Protein AF-A0A258JUM0-F1 (afdb_monomer_lite)

Structure (mmCIF, N/CA/C/O backbone):
data_AF-A0A258JUM0-F1
#
_entry.id   AF-A0A258JUM0-F1
#
loop_
_atom_site.group_PDB
_atom_site.id
_atom_site.type_symbol
_atom_site.label_atom_id
_atom_site.label_alt_id
_atom_site.label_comp_id
_atom_site.label_asym_id
_atom_site.label_entity_id
_atom_site.label_seq_id
_atom_site.pdbx_PDB_ins_code
_atom_site.Cartn_x
_atom_site.Cartn_y
_atom_site.Cartn_z
_atom_site.occupancy
_atom_site.B_iso_or_equiv
_atom_site.auth_seq_id
_atom_site.auth_comp_id
_atom_site.auth_asym_id
_atom_site.auth_atom_id
_atom_site.pdbx_PDB_model_num
ATOM 1 N N . CYS A 1 1 ? -5.468 4.663 -11.198 1.00 93.75 1 CYS A N 1
ATOM 2 C CA . CYS A 1 1 ? -5.297 3.207 -11.417 1.00 93.75 1 CYS A CA 1
ATOM 3 C C . CYS A 1 1 ? -6.165 2.353 -10.497 1.00 93.75 1 CYS A C 1
ATOM 5 O O . CYS A 1 1 ? -6.541 1.267 -10.915 1.00 93.75 1 CYS A O 1
ATOM 7 N N . HIS A 1 2 ? -6.483 2.828 -9.288 1.00 96.31 2 HIS A N 1
ATOM 8 C CA . HIS A 1 2 ? -7.340 2.128 -8.330 1.00 96.31 2 HIS A CA 1
ATOM 9 C C . HIS A 1 2 ? -8.568 2.999 -8.056 1.00 96.31 2 HIS A C 1
ATOM 11 O O . HIS A 1 2 ? -8.422 4.088 -7.505 1.00 96.31 2 HIS A O 1
ATOM 17 N N . GLN A 1 3 ? -9.746 2.574 -8.517 1.00 96.69 3 GLN A N 1
ATOM 18 C CA . GLN A 1 3 ? -11.009 3.181 -8.086 1.00 96.69 3 GLN A CA 1
ATOM 19 C C . GLN A 1 3 ? -11.454 2.551 -6.763 1.00 96.69 3 GLN A C 1
ATOM 21 O O . GLN A 1 3 ? -10.893 1.541 -6.337 1.00 96.69 3 GLN A O 1
ATOM 26 N N . VAL A 1 4 ? -12.437 3.157 -6.096 1.00 95.81 4 VAL A N 1
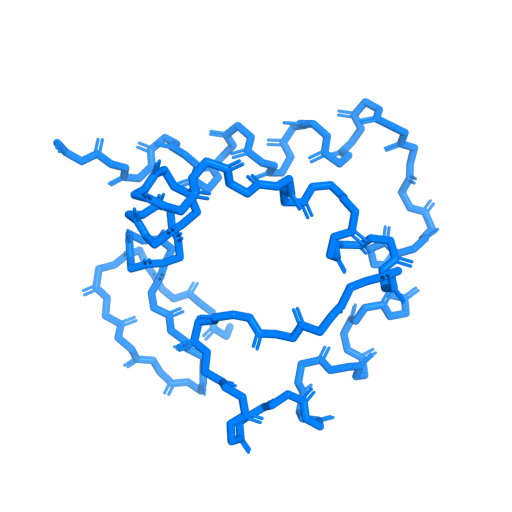ATOM 27 C CA . VAL A 1 4 ? -12.857 2.716 -4.759 1.00 95.81 4 VAL A CA 1
ATOM 28 C C . VAL A 1 4 ? -13.462 1.314 -4.794 1.00 95.81 4 VAL A C 1
ATOM 30 O O . VAL A 1 4 ? -13.041 0.442 -4.040 1.00 95.81 4 VAL A O 1
ATOM 33 N N . ASP A 1 5 ? -14.414 1.087 -5.693 1.00 95.88 5 ASP A N 1
ATOM 34 C CA . ASP A 1 5 ? -15.272 -0.100 -5.734 1.00 95.88 5 ASP A CA 1
ATOM 35 C C . ASP A 1 5 ? -15.199 -0.872 -7.060 1.00 95.88 5 ASP A C 1
ATOM 37 O O . ASP A 1 5 ? -15.788 -1.944 -7.1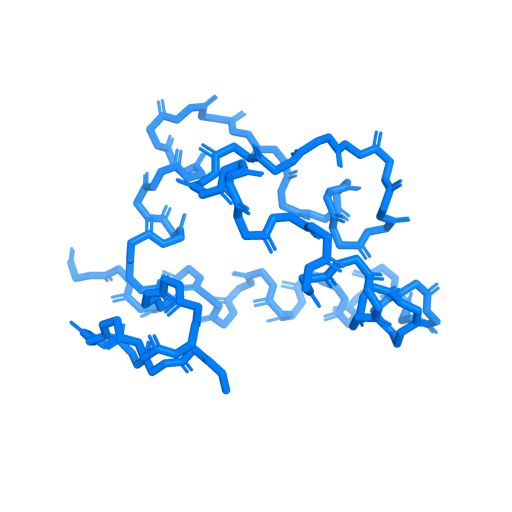85 1.00 95.88 5 ASP A O 1
ATOM 41 N N . SER A 1 6 ? -14.441 -0.373 -8.039 1.00 95.75 6 SER A N 1
ATOM 42 C CA . SER A 1 6 ? -14.320 -0.987 -9.359 1.00 95.75 6 SER A CA 1
ATOM 43 C C . SER A 1 6 ? -12.863 -1.268 -9.742 1.00 95.75 6 SER A C 1
ATOM 45 O O . SER A 1 6 ? -11.940 -0.499 -9.444 1.00 95.75 6 SER A O 1
ATOM 47 N N . LYS A 1 7 ? -12.645 -2.402 -10.417 1.00 94.62 7 LYS A N 1
ATOM 48 C CA . LYS A 1 7 ? -11.367 -2.705 -11.067 1.00 94.62 7 LYS A CA 1
ATOM 49 C C . LYS A 1 7 ? -11.241 -1.842 -12.322 1.00 94.62 7 LYS A C 1
ATOM 51 O O . LYS A 1 7 ? -12.165 -1.781 -13.129 1.00 94.62 7 LYS A O 1
ATOM 56 N N . THR A 1 8 ? -10.083 -1.210 -12.499 1.00 92.88 8 THR A N 1
ATOM 57 C CA . THR A 1 8 ? -9.728 -0.531 -13.757 1.00 92.88 8 THR A CA 1
ATOM 58 C C . THR A 1 8 ? -8.445 -1.146 -14.312 1.00 92.88 8 THR A C 1
ATOM 60 O O . THR A 1 8 ? -8.449 -2.316 -14.678 1.00 92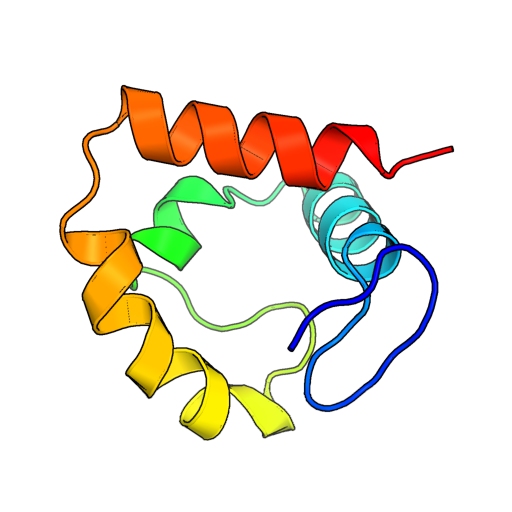.88 8 THR A O 1
ATOM 63 N N . ILE A 1 9 ? -7.336 -0.402 -14.327 1.00 93.19 9 ILE A N 1
ATOM 64 C CA . ILE A 1 9 ? -6.006 -0.956 -14.617 1.00 93.19 9 ILE A CA 1
ATOM 65 C C . ILE A 1 9 ? -5.551 -1.830 -13.442 1.00 93.19 9 ILE A C 1
ATOM 67 O O . ILE A 1 9 ? -5.054 -2.933 -13.639 1.00 93.19 9 ILE A O 1
ATOM 71 N N . GLY A 1 10 ? -5.744 -1.341 -12.215 1.00 95.62 10 GLY A N 1
ATOM 72 C CA . GLY A 1 10 ? -5.472 -2.082 -10.990 1.00 95.62 10 GLY A CA 1
ATOM 73 C C . GLY A 1 10 ? -6.751 -2.526 -10.270 1.00 95.62 10 GLY A C 1
ATOM 74 O O . GLY A 1 10 ? -7.847 -2.068 -10.622 1.00 95.62 10 GLY A O 1
ATOM 75 N N . PRO A 1 11 ? -6.609 -3.394 -9.249 1.00 96.94 11 PRO A N 1
ATOM 76 C CA . PRO A 1 11 ? -7.697 -3.776 -8.346 1.00 96.94 11 PRO A CA 1
ATOM 77 C C . PRO A 1 11 ? -8.297 -2.553 -7.641 1.00 96.94 11 PRO A C 1
ATOM 79 O O . PRO A 1 11 ? -7.639 -1.514 -7.521 1.00 96.94 11 PRO A O 1
ATOM 82 N N . SER A 1 12 ? -9.541 -2.662 -7.177 1.00 97.56 12 SER A N 1
ATOM 83 C CA . SER A 1 12 ? -10.174 -1.575 -6.421 1.00 97.56 12 SER A CA 1
ATOM 84 C C . SER A 1 12 ? -9.523 -1.407 -5.043 1.00 97.56 12 SER A C 1
ATOM 86 O O . SER A 1 12 ? -8.941 -2.353 -4.507 1.00 97.56 12 SER A O 1
ATOM 88 N N . THR A 1 13 ? -9.614 -0.222 -4.430 1.00 97.56 13 THR A N 1
ATOM 89 C CA . THR A 1 13 ? -9.079 -0.038 -3.067 1.00 97.56 13 THR A CA 1
ATOM 90 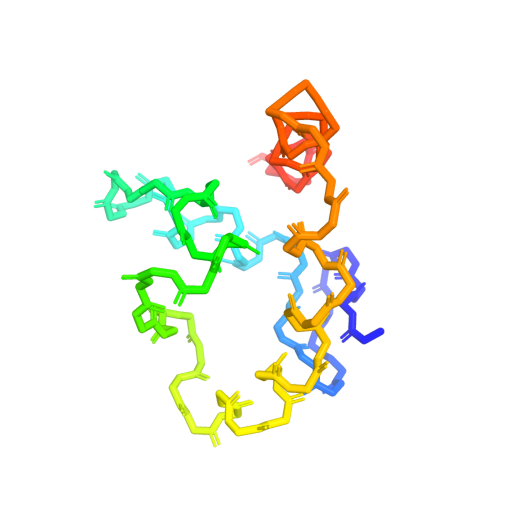C C . THR A 1 13 ? -9.811 -0.911 -2.050 1.00 97.56 13 THR A C 1
ATOM 92 O O . THR A 1 13 ? -9.168 -1.417 -1.132 1.00 97.56 13 THR A O 1
ATOM 95 N N . GLN A 1 14 ? -11.101 -1.190 -2.273 1.00 97.69 14 GLN A N 1
ATOM 96 C CA . GLN A 1 14 ? -11.877 -2.150 -1.486 1.00 97.69 14 GLN A CA 1
ATOM 97 C C . GLN A 1 14 ? -11.323 -3.570 -1.554 1.00 97.69 14 GLN A C 1
ATOM 99 O O . GLN A 1 14 ? -11.176 -4.227 -0.523 1.00 97.69 14 GLN A O 1
ATOM 104 N N . GLU A 1 15 ? -11.012 -4.051 -2.757 1.00 97.56 15 GLU A N 1
ATOM 105 C CA . GLU A 1 15 ? -10.440 -5.382 -2.963 1.00 97.56 15 GLU A CA 1
ATOM 106 C C . GLU A 1 15 ? -9.053 -5.491 -2.322 1.00 97.56 15 GLU A C 1
ATOM 108 O O . GLU A 1 15 ? -8.779 -6.458 -1.607 1.00 97.56 15 GLU A O 1
ATOM 113 N N . ILE A 1 16 ? -8.211 -4.465 -2.504 1.00 97.88 16 ILE A N 1
ATOM 114 C CA . ILE A 1 16 ? -6.896 -4.378 -1.861 1.00 97.88 16 ILE A CA 1
ATOM 115 C C . ILE A 1 16 ? -7.061 -4.473 -0.340 1.00 97.88 16 ILE A C 1
ATOM 117 O O . ILE A 1 16 ? -6.486 -5.362 0.287 1.00 97.88 16 ILE A O 1
ATOM 121 N N . ALA A 1 17 ? -7.874 -3.602 0.256 1.00 98.12 17 ALA A N 1
ATOM 122 C CA . ALA A 1 17 ? -8.058 -3.561 1.701 1.00 98.12 17 ALA A CA 1
ATOM 123 C C . ALA A 1 17 ? -8.598 -4.888 2.259 1.00 98.12 17 ALA A C 1
ATOM 125 O O . ALA A 1 17 ? -8.123 -5.372 3.289 1.00 98.12 17 ALA A O 1
ATOM 126 N N . LYS A 1 18 ? -9.550 -5.518 1.556 1.00 98.00 18 LYS A N 1
ATOM 127 C CA . LYS A 1 18 ? -10.117 -6.816 1.942 1.00 98.00 18 LYS A CA 1
ATOM 128 C C . LYS A 1 18 ? -9.041 -7.900 1.988 1.00 98.00 18 LYS A C 1
ATOM 130 O O . LYS A 1 18 ? -8.908 -8.572 3.007 1.00 98.00 18 LYS A O 1
ATOM 135 N N . ILE A 1 19 ? -8.248 -8.038 0.926 1.00 97.81 19 ILE A N 1
ATOM 136 C CA . ILE A 1 19 ? -7.221 -9.084 0.826 1.00 97.81 19 ILE A CA 1
ATOM 137 C C . ILE A 1 19 ? -6.111 -8.884 1.864 1.00 97.81 19 ILE A C 1
ATOM 139 O O . ILE A 1 19 ? -5.683 -9.855 2.492 1.00 97.81 19 ILE A O 1
ATOM 143 N N . TYR A 1 20 ? -5.662 -7.646 2.090 1.00 97.81 20 TYR A N 1
ATOM 144 C CA . TYR A 1 20 ? -4.652 -7.359 3.115 1.00 97.81 20 TYR A CA 1
ATOM 145 C C . TYR A 1 20 ? -5.155 -7.682 4.525 1.00 97.81 20 TYR A C 1
ATOM 147 O O . TYR A 1 20 ? -4.414 -8.272 5.314 1.00 97.81 20 TYR A O 1
ATOM 155 N N . LYS A 1 21 ? -6.427 -7.380 4.816 1.00 97.38 21 LYS A N 1
ATOM 156 C CA . LYS A 1 21 ? -7.073 -7.741 6.083 1.00 97.38 21 LYS A CA 1
ATOM 157 C C . LYS A 1 21 ? -7.206 -9.256 6.252 1.00 97.38 21 LYS A C 1
ATOM 159 O O . LYS A 1 21 ? -6.829 -9.779 7.295 1.00 97.38 21 LYS A O 1
ATOM 164 N N . GLU A 1 22 ? -7.703 -9.969 5.241 1.00 97.75 22 GLU A N 1
ATOM 165 C CA . GLU A 1 22 ? -7.889 -11.430 5.279 1.00 97.75 22 GLU A CA 1
ATOM 166 C C . GLU A 1 22 ? -6.569 -12.190 5.446 1.00 97.75 22 GLU A C 1
ATOM 168 O O . GLU A 1 22 ? -6.515 -13.203 6.142 1.00 97.75 22 GLU A O 1
ATOM 173 N N . LYS A 1 23 ? -5.491 -11.695 4.829 1.00 97.19 23 LYS A N 1
ATOM 174 C CA . LYS A 1 23 ? -4.157 -12.304 4.909 1.00 97.19 23 LYS A CA 1
ATOM 175 C C . LYS A 1 23 ? -3.332 -11.820 6.102 1.00 97.19 23 LYS A C 1
ATOM 177 O O . LYS A 1 23 ? -2.210 -12.291 6.262 1.00 97.19 23 LYS A O 1
ATOM 182 N N . ASN A 1 24 ? -3.857 -10.890 6.906 1.00 96.44 24 ASN A N 1
ATOM 183 C CA . ASN A 1 24 ? -3.118 -10.203 7.968 1.00 96.44 24 ASN A CA 1
ATOM 184 C C . ASN A 1 24 ? -1.738 -9.704 7.482 1.00 96.44 24 ASN A C 1
ATOM 186 O O . ASN A 1 24 ? -0.713 -9.896 8.138 1.00 96.44 24 ASN A O 1
ATOM 190 N N . ALA A 1 25 ? -1.711 -9.148 6.268 1.00 97.38 25 ALA A N 1
ATOM 191 C CA . ALA A 1 25 ? -0.490 -8.757 5.576 1.00 97.38 25 ALA A CA 1
ATOM 192 C C . ALA A 1 25 ? -0.146 -7.286 5.838 1.00 97.38 25 ALA A C 1
ATOM 194 O O . ALA A 1 25 ? -1.024 -6.458 6.063 1.00 97.38 25 ALA A O 1
ATOM 195 N N . ASN A 1 26 ? 1.140 -6.949 5.746 1.00 96.94 26 ASN A N 1
ATOM 196 C CA . ASN A 1 26 ? 1.620 -5.583 5.929 1.00 96.94 26 ASN A CA 1
ATOM 197 C C . ASN A 1 26 ? 1.650 -4.830 4.585 1.00 96.94 26 ASN A C 1
ATOM 199 O O . ASN A 1 26 ? 2.439 -5.164 3.694 1.00 96.94 26 ASN A O 1
ATOM 203 N N . MET A 1 27 ? 0.791 -3.817 4.433 1.00 97.88 27 MET A N 1
ATOM 204 C CA . MET A 1 27 ? 0.715 -3.011 3.210 1.00 97.88 27 MET A CA 1
ATOM 205 C C . MET A 1 27 ? 1.906 -2.072 3.064 1.00 97.88 27 MET A C 1
ATOM 207 O O . MET A 1 27 ? 2.416 -1.901 1.957 1.00 97.88 27 MET A O 1
ATOM 211 N N . VAL A 1 28 ? 2.399 -1.524 4.174 1.00 98.12 28 VAL A N 1
ATOM 212 C CA . VAL A 1 28 ? 3.575 -0.648 4.199 1.00 98.12 28 VAL A CA 1
ATOM 213 C C . VAL A 1 28 ? 4.799 -1.354 3.608 1.00 98.12 28 VAL A C 1
ATOM 215 O O . VAL A 1 28 ? 5.476 -0.776 2.762 1.00 98.12 28 VAL A O 1
ATOM 218 N N . THR A 1 29 ? 5.047 -2.620 3.955 1.00 97.62 29 THR A N 1
ATOM 219 C CA . THR A 1 29 ? 6.153 -3.417 3.388 1.00 97.62 29 THR A CA 1
ATOM 220 C C . THR A 1 29 ? 6.029 -3.571 1.866 1.00 97.62 29 THR A C 1
ATOM 222 O O . THR A 1 29 ? 7.009 -3.440 1.134 1.00 97.62 29 THR A O 1
ATOM 225 N N . PHE A 1 30 ? 4.814 -3.774 1.345 1.00 97.88 30 PHE A N 1
ATOM 226 C CA . PHE A 1 30 ? 4.590 -3.809 -0.105 1.00 97.88 30 PHE A CA 1
ATOM 227 C C . PHE A 1 30 ? 4.815 -2.442 -0.766 1.00 97.88 30 PHE A C 1
ATOM 229 O O . PHE A 1 30 ? 5.458 -2.365 -1.809 1.00 97.88 30 PHE A O 1
ATOM 236 N N . LEU A 1 31 ? 4.346 -1.356 -0.149 1.00 97.88 31 LEU A N 1
ATOM 237 C CA . LEU A 1 31 ? 4.527 0.008 -0.660 1.00 97.88 31 LEU A CA 1
ATOM 238 C C . LEU A 1 31 ? 6.001 0.455 -0.640 1.00 97.88 31 LEU A C 1
ATOM 240 O O . LEU A 1 31 ? 6.406 1.255 -1.485 1.00 97.88 31 LEU A O 1
ATOM 244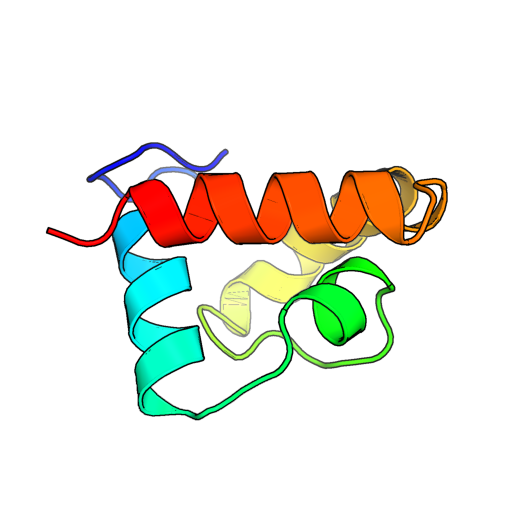 N N . LYS A 1 32 ? 6.820 -0.117 0.252 1.00 97.56 32 LYS A N 1
ATOM 245 C CA . LYS A 1 32 ? 8.291 -0.014 0.240 1.00 97.56 32 LYS A CA 1
ATOM 246 C C . LYS A 1 32 ? 8.955 -0.887 -0.831 1.00 97.56 32 LYS A C 1
ATOM 248 O O . LYS A 1 32 ? 10.153 -0.775 -1.072 1.00 97.56 32 LYS A O 1
ATOM 253 N N . GLY A 1 33 ? 8.188 -1.729 -1.522 1.00 95.69 33 GLY A N 1
ATOM 254 C CA . GLY A 1 33 ? 8.670 -2.670 -2.530 1.00 95.69 33 GLY A CA 1
ATOM 255 C C . GLY A 1 33 ? 9.519 -3.801 -1.959 1.00 95.69 33 GLY A C 1
ATOM 256 O O . GLY A 1 33 ? 10.398 -4.297 -2.658 1.00 95.69 33 GLY A O 1
ATOM 257 N N . GLU A 1 34 ? 9.268 -4.173 -0.706 1.00 95.81 34 GLU A N 1
ATOM 258 C CA . GLU A 1 34 ? 9.965 -5.243 0.017 1.00 95.81 34 GLU A CA 1
ATOM 259 C C . GLU A 1 34 ? 9.195 -6.577 -0.037 1.00 95.81 34 GLU A C 1
ATOM 261 O O . GLU A 1 34 ? 9.715 -7.600 0.390 1.00 95.81 34 GLU A O 1
ATOM 266 N N . ASN A 1 35 ? 7.973 -6.576 -0.588 1.00 93.31 35 ASN A N 1
ATOM 267 C CA . ASN A 1 35 ? 7.109 -7.749 -0.739 1.00 93.31 35 ASN A CA 1
ATOM 268 C C . ASN A 1 35 ? 6.589 -7.902 -2.176 1.00 93.31 35 ASN A C 1
ATOM 270 O O . ASN A 1 35 ? 6.457 -6.926 -2.919 1.00 93.31 35 ASN A O 1
ATOM 274 N N . GLU A 1 36 ? 6.214 -9.131 -2.531 1.00 93.25 36 GLU A N 1
ATOM 275 C CA . GLU A 1 36 ? 5.487 -9.438 -3.766 1.00 93.25 36 GLU A CA 1
ATOM 276 C C . GLU A 1 36 ? 4.024 -8.964 -3.711 1.00 93.25 36 GLU A C 1
ATOM 278 O O . GLU A 1 36 ? 3.446 -8.755 -2.639 1.00 93.25 36 GLU A O 1
ATOM 283 N N . ALA A 1 37 ? 3.397 -8.806 -4.881 1.00 96.31 37 ALA A N 1
ATOM 284 C CA . ALA A 1 37 ? 1.976 -8.485 -4.960 1.00 96.31 37 ALA A CA 1
ATOM 285 C C . ALA A 1 37 ? 1.114 -9.686 -4.553 1.00 96.31 37 ALA A C 1
ATOM 287 O O . ALA A 1 37 ? 1.150 -10.731 -5.193 1.00 96.31 37 ALA A O 1
ATOM 288 N N . ILE A 1 38 ? 0.272 -9.497 -3.536 1.00 97.56 38 ILE A N 1
ATOM 289 C CA . ILE A 1 38 ? -0.650 -10.530 -3.029 1.00 97.56 38 ILE A CA 1
ATOM 290 C C . ILE A 1 38 ? -2.090 -10.391 -3.547 1.00 97.56 38 ILE A C 1
ATOM 292 O O . ILE A 1 38 ? -2.920 -11.253 -3.265 1.00 97.56 38 ILE A O 1
ATOM 296 N N . VAL A 1 39 ? -2.389 -9.299 -4.261 1.00 97.12 39 VAL A N 1
ATOM 297 C CA . VAL A 1 39 ? -3.736 -8.962 -4.760 1.00 97.12 39 VAL A CA 1
ATOM 298 C C . VAL A 1 39 ? -3.908 -9.400 -6.215 1.00 97.12 39 VAL A C 1
ATOM 300 O O . VAL A 1 39 ? -4.782 -10.203 -6.514 1.00 97.12 39 VAL A O 1
ATOM 303 N N . ASP A 1 40 ? -3.048 -8.914 -7.117 1.00 95.62 40 ASP A N 1
ATOM 304 C CA . ASP A 1 40 ? -3.040 -9.302 -8.535 1.00 95.62 40 ASP A CA 1
ATOM 305 C C . ASP A 1 40 ? -1.584 -9.488 -9.016 1.00 95.62 40 ASP A C 1
ATOM 307 O O . ASP A 1 40 ? -0.985 -8.554 -9.561 1.00 95.62 40 ASP A O 1
ATOM 311 N N . PRO A 1 41 ? -0.977 -10.674 -8.793 1.00 95.56 41 PRO A N 1
ATOM 312 C CA . PRO A 1 41 ? 0.408 -10.943 -9.189 1.00 95.56 41 PRO A CA 1
ATOM 313 C C . PRO A 1 41 ? 0.651 -10.771 -10.695 1.00 95.56 41 PRO A C 1
ATOM 315 O O . PRO A 1 41 ? 1.746 -10.396 -11.108 1.00 95.56 41 PRO A O 1
ATOM 318 N N . SER A 1 42 ? -0.380 -10.991 -11.522 1.00 94.88 42 SER A N 1
ATOM 319 C CA . SER A 1 42 ? -0.291 -10.869 -12.984 1.00 94.88 42 SER A CA 1
ATOM 320 C C . SER A 1 42 ? -0.031 -9.429 -13.441 1.00 94.88 42 SER A C 1
ATOM 322 O O . SER A 1 42 ? 0.596 -9.205 -14.474 1.00 94.88 42 SER A O 1
ATOM 324 N N . GLN A 1 43 ? -0.475 -8.450 -12.647 1.00 92.69 43 GLN A N 1
ATOM 325 C CA . GLN A 1 43 ? -0.307 -7.019 -12.904 1.00 92.69 43 GLN A CA 1
ATOM 326 C C . GLN A 1 43 ? 0.859 -6.407 -12.117 1.00 92.69 43 GLN A C 1
ATOM 328 O O . GLN A 1 43 ? 1.064 -5.190 -12.155 1.00 92.69 43 GLN A O 1
ATOM 333 N N . PHE A 1 44 ? 1.655 -7.220 -11.414 1.00 94.12 44 PHE A N 1
ATOM 334 C CA . PHE A 1 44 ? 2.714 -6.694 -10.557 1.00 94.12 44 PHE A CA 1
ATOM 335 C C . PHE A 1 44 ? 3.752 -5.883 -11.334 1.00 94.12 44 PHE A C 1
ATOM 337 O O . PHE A 1 44 ? 4.146 -4.822 -10.865 1.00 94.12 44 PHE A O 1
ATOM 344 N N . ALA A 1 45 ? 4.129 -6.308 -12.544 1.00 93.19 45 ALA A N 1
ATOM 345 C CA . ALA A 1 45 ? 5.078 -5.568 -13.378 1.00 93.19 45 ALA A CA 1
ATOM 346 C C . ALA A 1 45 ? 4.605 -4.130 -13.680 1.00 93.19 45 ALA A C 1
ATOM 348 O O . ALA A 1 45 ? 5.408 -3.199 -13.678 1.00 93.19 45 ALA A O 1
ATOM 349 N N . VAL A 1 46 ? 3.294 -3.930 -13.865 1.00 93.06 46 VAL A N 1
ATOM 350 C CA . VAL A 1 46 ? 2.693 -2.600 -14.066 1.00 93.06 46 VAL A CA 1
ATOM 351 C C . VAL A 1 46 ? 2.719 -1.795 -12.764 1.00 93.06 46 VAL A C 1
ATOM 353 O O . VAL A 1 46 ? 3.049 -0.609 -12.764 1.00 93.06 46 VAL A O 1
ATOM 356 N N . MET A 1 47 ? 2.405 -2.434 -11.633 1.00 95.75 47 MET A N 1
ATOM 357 C CA . MET A 1 47 ? 2.425 -1.777 -10.323 1.00 95.75 47 MET A CA 1
ATOM 358 C C . MET A 1 47 ? 3.846 -1.414 -9.863 1.00 95.75 47 MET A C 1
ATOM 360 O O . MET A 1 47 ? 4.041 -0.375 -9.236 1.00 95.75 47 MET A O 1
ATOM 364 N N . GLN A 1 48 ? 4.848 -2.224 -10.202 1.00 93.88 48 GLN A N 1
ATOM 365 C CA . GLN A 1 48 ? 6.227 -2.068 -9.743 1.00 93.88 48 GLN A CA 1
ATOM 366 C C . GLN A 1 48 ? 6.839 -0.727 -10.162 1.00 93.88 48 GLN A C 1
ATOM 368 O O . GLN A 1 48 ? 7.558 -0.113 -9.374 1.00 93.88 48 GLN A O 1
ATOM 373 N N . ALA A 1 49 ? 6.495 -0.225 -11.353 1.00 93.25 49 ALA A N 1
ATOM 374 C CA . ALA A 1 49 ? 6.906 1.105 -11.796 1.00 93.25 49 ALA A CA 1
ATOM 375 C C . ALA A 1 49 ? 6.399 2.212 -10.851 1.00 93.25 49 ALA A C 1
ATOM 377 O O . ALA A 1 49 ? 7.137 3.146 -10.545 1.00 93.25 49 ALA A O 1
ATOM 378 N N . ASN A 1 50 ? 5.179 2.078 -10.320 1.00 94.19 50 ASN A N 1
ATOM 379 C CA . ASN A 1 50 ? 4.580 3.050 -9.401 1.00 94.19 50 ASN A CA 1
ATOM 380 C C . ASN A 1 50 ? 5.150 2.961 -7.976 1.00 94.19 50 ASN A C 1
ATOM 382 O O . ASN A 1 50 ? 5.118 3.953 -7.250 1.00 94.19 50 ASN A O 1
ATOM 386 N N . LEU A 1 51 ? 5.733 1.819 -7.581 1.00 96.62 51 LEU A N 1
ATOM 387 C CA . LEU A 1 51 ? 6.404 1.687 -6.280 1.00 96.62 51 LEU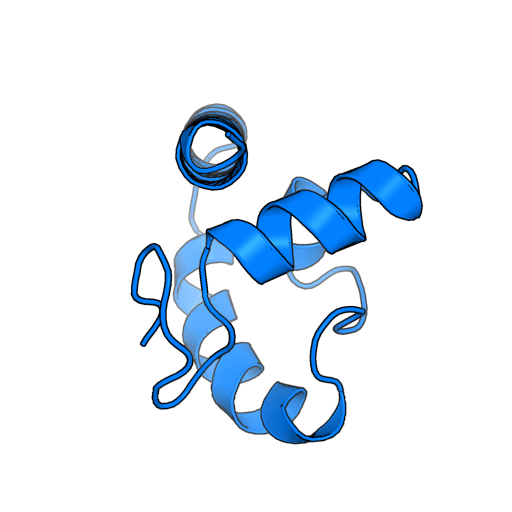 A CA 1
ATOM 388 C C . LEU A 1 51 ? 7.647 2.580 -6.163 1.00 96.62 51 LEU A C 1
ATOM 390 O O . LEU A 1 51 ? 8.099 2.852 -5.056 1.00 96.62 51 LEU A O 1
ATOM 394 N N . THR A 1 52 ? 8.196 3.072 -7.279 1.00 95.88 52 THR A N 1
ATOM 395 C CA . THR A 1 52 ? 9.275 4.074 -7.250 1.00 95.88 52 THR A CA 1
ATOM 396 C C . THR A 1 52 ? 8.859 5.352 -6.521 1.00 95.88 52 THR A C 1
ATOM 398 O O . THR A 1 52 ? 9.689 5.932 -5.830 1.00 95.88 52 THR A O 1
ATOM 401 N N . LEU A 1 53 ? 7.579 5.741 -6.605 1.00 96.31 53 LEU A N 1
ATOM 402 C CA . LEU A 1 53 ? 7.025 6.893 -5.895 1.00 96.31 53 LEU A CA 1
ATOM 403 C C . LEU A 1 53 ? 6.810 6.588 -4.411 1.00 96.31 53 LEU A C 1
ATOM 405 O O . LEU A 1 53 ? 7.273 7.325 -3.552 1.00 96.31 53 LEU A O 1
ATOM 409 N N . THR A 1 54 ? 6.130 5.490 -4.083 1.00 97.19 54 THR A N 1
ATOM 410 C CA . THR A 1 54 ? 5.792 5.187 -2.681 1.00 97.19 54 THR A CA 1
ATOM 411 C C . THR A 1 54 ? 7.026 4.869 -1.838 1.00 97.19 54 THR A C 1
ATOM 413 O O . THR A 1 54 ? 7.024 5.116 -0.639 1.00 97.19 54 THR A O 1
ATOM 416 N N . LYS A 1 55 ? 8.123 4.413 -2.454 1.00 96.81 55 LYS A N 1
ATOM 417 C CA . LYS A 1 55 ? 9.427 4.246 -1.791 1.00 96.81 55 LYS A CA 1
ATOM 418 C C . LYS A 1 55 ? 10.044 5.549 -1.280 1.00 96.81 55 LYS A C 1
ATOM 420 O O . LYS A 1 55 ? 10.914 5.489 -0.418 1.00 96.81 55 LYS A O 1
ATOM 425 N N . THR A 1 56 ? 9.638 6.709 -1.800 1.00 97.56 56 THR A N 1
ATOM 426 C CA . THR A 1 56 ? 10.148 8.005 -1.325 1.00 97.56 56 THR A CA 1
ATOM 427 C C . THR A 1 56 ? 9.345 8.557 -0.152 1.00 97.56 56 THR A C 1
ATOM 429 O O . THR A 1 56 ? 9.688 9.618 0.363 1.00 97.56 56 THR A O 1
ATOM 432 N N . PHE A 1 57 ? 8.256 7.892 0.240 1.00 98.25 57 PHE A N 1
ATOM 433 C CA . PHE A 1 57 ? 7.381 8.353 1.310 1.00 98.25 57 PHE A CA 1
ATOM 434 C C . PHE A 1 57 ? 7.986 8.010 2.670 1.00 98.25 57 PHE A C 1
ATOM 436 O O . PHE A 1 57 ? 8.596 6.957 2.863 1.00 98.25 57 PHE A O 1
ATOM 443 N N . SER A 1 58 ? 7.778 8.894 3.639 1.00 98.31 58 SER A N 1
ATOM 444 C CA . SER A 1 58 ? 8.048 8.607 5.044 1.00 98.31 58 SER A CA 1
ATOM 445 C C . SER A 1 58 ? 7.119 7.512 5.576 1.00 98.31 58 SER A C 1
ATOM 447 O O . SER A 1 58 ? 6.030 7.277 5.047 1.00 98.31 58 SER A O 1
ATOM 449 N N . ASP A 1 59 ? 7.496 6.892 6.698 1.00 97.62 59 ASP A N 1
ATOM 450 C CA . ASP A 1 59 ? 6.643 5.899 7.362 1.00 97.62 59 ASP A CA 1
ATOM 451 C C . ASP A 1 59 ? 5.245 6.456 7.678 1.00 97.62 59 ASP A C 1
ATOM 453 O O . ASP A 1 59 ? 4.248 5.758 7.510 1.00 97.62 59 ASP A O 1
ATOM 457 N N . LYS A 1 60 ? 5.153 7.737 8.060 1.00 98.06 60 LYS A N 1
ATOM 458 C CA . LYS A 1 60 ? 3.876 8.398 8.360 1.00 98.06 60 LYS A CA 1
ATOM 459 C C . LYS A 1 60 ? 2.997 8.565 7.118 1.00 98.06 60 LYS A C 1
ATOM 461 O O . LYS A 1 60 ? 1.783 8.392 7.200 1.00 98.06 60 LYS A O 1
ATOM 466 N N . GLU A 1 61 ? 3.584 8.902 5.974 1.00 98.62 61 GLU A N 1
ATOM 467 C CA . GLU A 1 61 ? 2.853 9.019 4.706 1.00 98.62 61 GLU A CA 1
ATOM 468 C C . GLU A 1 61 ? 2.375 7.649 4.212 1.00 98.62 61 GLU A C 1
ATOM 470 O O . GLU A 1 61 ? 1.232 7.520 3.775 1.00 98.62 61 GLU A O 1
ATOM 475 N N . LEU A 1 62 ? 3.204 6.610 4.356 1.00 98.56 62 LEU A N 1
ATOM 476 C CA . LEU A 1 62 ? 2.832 5.232 4.030 1.00 98.56 62 LEU A CA 1
ATOM 477 C C . LEU A 1 62 ? 1.690 4.719 4.912 1.00 98.56 62 LEU A C 1
ATOM 479 O O . LEU A 1 62 ? 0.732 4.144 4.398 1.00 98.56 62 LEU A O 1
ATOM 483 N N . GLN A 1 63 ? 1.751 4.979 6.218 1.00 98.19 63 GLN A N 1
ATOM 484 C CA . GLN A 1 63 ? 0.661 4.674 7.149 1.00 98.19 63 GLN A CA 1
ATOM 485 C C . GLN A 1 63 ? -0.618 5.446 6.801 1.00 98.19 63 GLN A C 1
ATOM 487 O O . GLN A 1 63 ? -1.714 4.899 6.895 1.00 98.19 63 GLN A O 1
ATOM 492 N N . GLY A 1 64 ? -0.500 6.702 6.360 1.00 98.44 64 GLY A N 1
ATOM 493 C CA . GLY A 1 64 ? -1.636 7.487 5.873 1.00 98.44 64 GLY A CA 1
ATOM 494 C C . GLY A 1 64 ? -2.277 6.883 4.622 1.00 98.44 64 GLY A C 1
ATOM 495 O O . GLY A 1 64 ? -3.503 6.816 4.527 1.00 98.44 64 GLY A O 1
ATOM 496 N N . LEU A 1 65 ? -1.463 6.391 3.685 1.00 98.06 65 LEU A N 1
ATOM 497 C CA . LEU A 1 65 ? -1.945 5.715 2.482 1.00 98.06 65 LEU A CA 1
ATOM 498 C C . LEU A 1 65 ? -2.624 4.378 2.811 1.00 98.06 65 LEU A C 1
ATOM 500 O O . LEU A 1 65 ? -3.707 4.101 2.297 1.00 98.06 65 LEU A O 1
ATOM 504 N N . GLU A 1 66 ? -2.032 3.579 3.701 1.00 98.00 66 GLU A N 1
ATOM 505 C CA . GLU A 1 66 ? -2.644 2.351 4.218 1.00 98.00 66 GLU A CA 1
ATOM 506 C C . GLU A 1 66 ? -3.985 2.647 4.903 1.00 98.00 66 GLU A C 1
ATOM 508 O O . GLU A 1 66 ? -4.985 1.990 4.614 1.00 98.00 66 GLU A O 1
ATOM 513 N N . ALA A 1 67 ? -4.047 3.675 5.755 1.00 98.12 67 ALA A N 1
ATOM 514 C CA . ALA A 1 67 ? -5.280 4.096 6.413 1.00 98.12 67 ALA A CA 1
ATOM 515 C C . ALA A 1 67 ? -6.355 4.526 5.403 1.00 98.12 67 ALA A C 1
ATOM 517 O O . ALA A 1 67 ? -7.515 4.138 5.540 1.00 98.12 67 ALA A O 1
ATOM 518 N N . TYR A 1 68 ? -5.979 5.274 4.361 1.00 97.88 68 TYR A N 1
ATOM 519 C CA . TYR A 1 68 ? -6.893 5.647 3.282 1.00 97.88 68 TYR A CA 1
ATOM 520 C C . TYR A 1 68 ? -7.425 4.419 2.531 1.00 97.88 68 TYR A C 1
ATOM 522 O O . TYR A 1 68 ? -8.634 4.302 2.335 1.00 97.88 68 TYR A O 1
ATOM 530 N N . ILE A 1 69 ? -6.561 3.473 2.154 1.00 97.62 69 ILE A N 1
ATOM 531 C CA . ILE A 1 69 ? -6.987 2.246 1.466 1.00 97.62 69 ILE A CA 1
ATOM 532 C C . ILE A 1 69 ? -7.924 1.439 2.373 1.00 97.62 69 ILE A C 1
ATOM 534 O O . ILE A 1 69 ? -9.007 1.049 1.939 1.00 97.62 69 ILE A O 1
ATOM 538 N N . ASN A 1 70 ? -7.584 1.281 3.653 1.00 96.62 70 ASN A N 1
ATOM 539 C CA . ASN A 1 70 ? -8.421 0.585 4.630 1.00 96.62 70 ASN A CA 1
ATOM 540 C C . ASN A 1 70 ? -9.757 1.291 4.900 1.00 96.62 70 ASN A C 1
ATOM 542 O O . ASN A 1 70 ? -10.743 0.613 5.181 1.00 96.62 70 ASN A O 1
ATOM 546 N N . SER A 1 71 ? -9.833 2.618 4.750 1.00 95.81 71 SER A N 1
ATOM 547 C CA . SER A 1 71 ? -11.091 3.370 4.891 1.00 95.81 71 SER A CA 1
ATOM 548 C C . SER A 1 71 ? -12.149 3.010 3.839 1.00 95.81 71 SER A C 1
ATOM 550 O O . SER A 1 71 ? -13.318 3.349 3.999 1.00 95.81 71 SER A O 1
ATOM 552 N N . SER A 1 72 ? -11.756 2.310 2.769 1.00 91.25 72 SER A N 1
ATOM 553 C CA . SER A 1 72 ? -12.677 1.848 1.730 1.00 91.25 72 SER A CA 1
ATOM 554 C C . SER A 1 72 ? -13.470 0.591 2.116 1.00 91.25 72 SER A C 1
ATOM 556 O O . SER A 1 72 ? -14.488 0.309 1.477 1.00 91.25 72 SER A O 1
ATOM 558 N N . LEU A 1 73 ? -13.048 -0.135 3.163 1.00 86.00 73 LEU A N 1
ATOM 559 C CA . LEU A 1 73 ? -13.769 -1.287 3.709 1.00 86.00 73 LEU A CA 1
ATOM 560 C C . LEU A 1 73 ? -15.136 -0.846 4.243 1.00 86.00 73 LEU A C 1
ATOM 562 O O . LEU A 1 73 ? -15.214 -0.036 5.165 1.00 86.00 73 LEU A O 1
ATOM 566 N N . LYS A 1 74 ? -16.198 -1.397 3.654 1.00 68.44 74 LYS A N 1
ATOM 567 C CA . LYS A 1 74 ? -17.565 -1.308 4.178 1.00 68.44 74 LYS A CA 1
ATOM 568 C C . LYS A 1 74 ? -17.808 -2.389 5.225 1.00 68.44 74 LYS A C 1
ATOM 570 O O . LYS A 1 74 ? -17.237 -3.494 5.064 1.00 68.44 74 LYS A O 1
#

Secondary structure (DSSP, 8-state):
---SSS-SSS--HHHHHHHHHHTT--HHHHHTT-S--SS-GGGHHHHHHHHHHHTTS-HHHHHHHHHHHHTT--

Foldseek 3Di:
DEDLCDADLHHHLQQVLVQCVVVVHDQLCVLLVNDADPRCNVCRVVVVVVSVVSNVDDPVVSVVVSVVSNVSHD

Sequence (74 aa):
CHQVDSKTIGPSTQEIAKIYKEKNANMVTFLKGENEAIVDPSQFAVMQANLTLTKTFSDKELQGLEAYINSSLK

pLDDT: mean 95.9, std 3.85, range [68.44, 98.62]

Radius of gyration: 11.38 Å; chains: 1; bounding box: 28×21×23 Å